Protein AF-A0A9P3JJS6-F1 (afdb_monomer_lite)

Secondary structure (DSSP, 8-state):
-EEETTTS-----EEEEEEEEEEEETTEEEEEEEEEETTT--EEEEESSSSTTT-SEEE--GGGS-S------GGGS---TTEEE-GGG-EEE--------SS---PPPP---------

Structure (mmCIF, N/CA/C/O backbone):
data_AF-A0A9P3JJS6-F1
#
_entry.id   AF-A0A9P3JJS6-F1
#
loop_
_atom_site.group_PDB
_atom_site.id
_atom_site.type_symbol
_atom_site.label_atom_id
_atom_site.label_alt_id
_atom_site.label_comp_id
_atom_site.label_asym_id
_atom_site.label_entity_id
_atom_site.label_seq_id
_atom_site.pdbx_PDB_ins_code
_atom_site.Cartn_x
_atom_site.Cartn_y
_atom_site.Cartn_z
_atom_site.occupancy
_atom_site.B_iso_or_equiv
_atom_site.auth_seq_id
_atom_site.auth_comp_id
_atom_site.auth_asym_id
_atom_site.auth_atom_id
_atom_site.pdbx_PDB_model_num
ATOM 1 N N . MET A 1 1 ? 0.005 -6.716 7.844 1.00 83.50 1 MET A N 1
ATOM 2 C CA . MET A 1 1 ? 1.181 -5.826 7.994 1.00 83.50 1 MET A CA 1
ATOM 3 C C . MET A 1 1 ? 0.717 -4.404 8.304 1.00 83.50 1 MET A C 1
ATOM 5 O O . MET A 1 1 ? -0.337 -4.010 7.817 1.00 83.50 1 MET A O 1
ATOM 9 N N . VAL A 1 2 ? 1.458 -3.647 9.120 1.00 89.25 2 VAL A N 1
ATOM 10 C CA . VAL A 1 2 ? 1.153 -2.237 9.442 1.00 89.25 2 VAL A CA 1
ATOM 11 C C . VAL A 1 2 ? 2.323 -1.373 8.991 1.00 89.25 2 VAL A C 1
ATOM 13 O O . VAL A 1 2 ? 3.461 -1.679 9.333 1.00 89.25 2 VAL A O 1
ATOM 16 N N . MET A 1 3 ? 2.047 -0.314 8.233 1.00 87.44 3 MET A N 1
ATOM 17 C CA . MET A 1 3 ? 3.056 0.624 7.742 1.00 87.44 3 MET A CA 1
ATOM 18 C C . MET A 1 3 ? 2.839 2.008 8.343 1.00 87.44 3 MET A C 1
ATOM 20 O O . MET A 1 3 ? 1.761 2.588 8.214 1.00 87.44 3 MET A O 1
ATOM 24 N N . GLU A 1 4 ? 3.874 2.545 8.984 1.00 90.88 4 GLU A N 1
ATOM 25 C CA . GLU A 1 4 ? 3.898 3.920 9.490 1.00 90.88 4 GLU A CA 1
ATOM 26 C C . GLU A 1 4 ? 4.530 4.841 8.445 1.00 90.88 4 GLU A C 1
ATOM 28 O O . GLU A 1 4 ? 5.679 4.628 8.050 1.00 90.88 4 GLU A O 1
ATOM 33 N N . ARG A 1 5 ? 3.785 5.862 8.012 1.00 88.81 5 ARG A N 1
ATOM 34 C CA . ARG A 1 5 ? 4.154 6.717 6.871 1.00 88.81 5 ARG A CA 1
ATOM 35 C C . ARG A 1 5 ? 5.335 7.648 7.112 1.00 88.81 5 ARG A C 1
ATOM 37 O O . ARG A 1 5 ? 6.007 8.019 6.161 1.00 88.81 5 ARG A O 1
ATOM 44 N N . GLU A 1 6 ? 5.606 7.986 8.367 1.00 87.38 6 GLU A N 1
ATOM 45 C CA . GLU A 1 6 ? 6.754 8.822 8.744 1.00 87.38 6 GLU A CA 1
ATOM 46 C C . GLU A 1 6 ? 8.059 8.021 8.814 1.00 87.38 6 GLU A C 1
ATOM 48 O O . GLU A 1 6 ? 9.138 8.586 8.670 1.00 87.38 6 GLU A O 1
ATOM 53 N N . LYS A 1 7 ? 7.969 6.703 9.031 1.00 87.88 7 LYS A N 1
ATOM 54 C CA . LYS A 1 7 ? 9.142 5.828 9.180 1.00 87.88 7 LYS A CA 1
ATOM 55 C C . LYS A 1 7 ? 9.498 5.068 7.908 1.00 87.88 7 LYS A C 1
ATOM 57 O O . LYS A 1 7 ? 10.628 4.614 7.779 1.00 87.88 7 LYS A O 1
ATOM 62 N N . HIS A 1 8 ? 8.547 4.909 6.989 1.00 81.94 8 HIS A N 1
ATOM 63 C CA . HIS A 1 8 ? 8.722 4.109 5.781 1.00 81.94 8 HIS A CA 1
ATOM 64 C C . HIS A 1 8 ? 8.359 4.926 4.542 1.00 81.94 8 HIS A C 1
ATOM 66 O O . HIS A 1 8 ? 7.237 5.419 4.418 1.00 81.94 8 HIS A O 1
ATOM 72 N N . LEU A 1 9 ? 9.292 5.001 3.592 1.00 78.75 9 LEU A N 1
ATOM 73 C CA . LEU A 1 9 ? 9.004 5.442 2.230 1.00 78.75 9 LEU A CA 1
ATOM 74 C C . LEU A 1 9 ? 8.113 4.398 1.554 1.00 78.75 9 LEU A C 1
ATOM 76 O O . LEU A 1 9 ? 8.458 3.220 1.489 1.00 78.75 9 LEU A O 1
ATOM 80 N N . MET A 1 10 ? 6.958 4.829 1.052 1.00 75.19 10 MET A N 1
ATOM 81 C CA . MET A 1 10 ? 6.016 3.954 0.360 1.00 75.19 10 MET A CA 1
ATOM 82 C C . MET A 1 10 ? 5.510 4.604 -0.921 1.00 75.19 10 MET A C 1
ATOM 84 O O . MET A 1 10 ? 5.111 5.768 -0.927 1.00 75.19 10 MET A O 1
ATOM 88 N N . ARG A 1 11 ? 5.477 3.822 -2.001 1.00 79.19 11 ARG A N 1
ATOM 89 C CA . ARG A 1 11 ? 4.832 4.189 -3.260 1.00 79.19 11 ARG A CA 1
ATOM 90 C C . ARG A 1 11 ? 3.632 3.274 -3.453 1.00 79.19 11 ARG A C 1
ATOM 92 O O . ARG A 1 11 ? 3.782 2.108 -3.796 1.00 79.19 11 ARG A O 1
ATOM 99 N N . LEU A 1 12 ? 2.443 3.796 -3.178 1.00 79.50 12 LEU A N 1
ATOM 100 C CA . LEU A 1 12 ? 1.196 3.047 -3.297 1.00 79.50 12 LEU A CA 1
ATOM 101 C C . LEU A 1 12 ? 0.536 3.393 -4.633 1.00 79.50 12 LEU A C 1
ATOM 103 O O . LEU A 1 12 ? 0.079 4.517 -4.815 1.00 79.50 12 LEU A O 1
ATOM 107 N N . ASN A 1 13 ? 0.485 2.435 -5.559 1.00 83.88 13 ASN A N 1
ATOM 108 C CA . ASN A 1 13 ? -0.296 2.560 -6.791 1.00 83.88 13 ASN A CA 1
ATOM 109 C C . ASN A 1 13 ? -1.687 1.949 -6.576 1.00 83.88 13 ASN A C 1
ATOM 111 O O . ASN A 1 13 ? -1.952 0.810 -6.959 1.00 83.88 13 ASN A O 1
ATOM 115 N N . VAL A 1 14 ? -2.536 2.675 -5.853 1.00 89.25 14 VAL A N 1
ATOM 116 C CA . VAL A 1 14 ? -3.848 2.196 -5.402 1.00 89.25 14 VAL A CA 1
ATOM 117 C C . VAL A 1 14 ? -4.929 3.234 -5.680 1.00 89.25 14 VAL A C 1
ATOM 119 O O . VAL A 1 14 ? -4.660 4.433 -5.679 1.00 89.25 14 VAL A O 1
ATOM 122 N N . MET A 1 15 ? -6.161 2.770 -5.870 1.00 92.75 15 MET A N 1
ATOM 123 C CA . MET A 1 15 ? -7.357 3.603 -5.982 1.00 92.75 15 MET A CA 1
ATOM 124 C C . MET A 1 15 ? -8.270 3.418 -4.770 1.00 92.75 15 MET A C 1
ATOM 126 O O . MET A 1 15 ? -8.255 2.371 -4.115 1.00 92.75 15 MET A O 1
ATOM 130 N N . GLU A 1 16 ? -9.102 4.411 -4.475 1.00 93.38 16 GLU A N 1
ATOM 131 C CA . GLU A 1 16 ? -10.133 4.263 -3.451 1.00 93.38 16 GLU A CA 1
ATOM 132 C C . GLU A 1 16 ? -11.202 3.270 -3.904 1.00 93.38 16 GLU A C 1
ATOM 134 O O . GLU A 1 16 ? -11.769 3.389 -4.986 1.00 93.38 16 GLU A O 1
A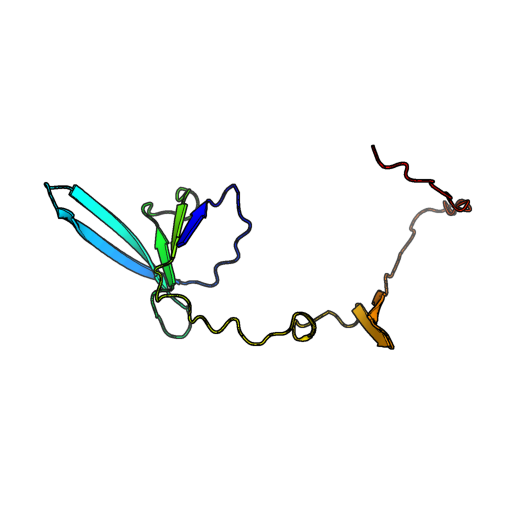TOM 139 N N . THR A 1 17 ? -11.478 2.277 -3.062 1.00 93.00 17 THR A N 1
ATOM 140 C CA . THR A 1 17 ? -12.450 1.204 -3.343 1.00 93.00 17 THR A CA 1
ATOM 141 C C . THR A 1 17 ? -13.621 1.194 -2.363 1.00 93.00 17 THR A C 1
ATOM 143 O O . THR A 1 17 ? -14.502 0.341 -2.447 1.00 93.00 17 THR A O 1
ATOM 146 N N . GLY A 1 18 ? -13.675 2.168 -1.450 1.00 92.00 18 GLY A N 1
ATOM 147 C CA . GLY A 1 18 ? -14.854 2.463 -0.642 1.00 92.00 18 GLY A CA 1
ATOM 148 C C . GLY A 1 18 ? -14.586 2.534 0.855 1.00 92.00 18 GLY A C 1
ATOM 149 O O . GLY A 1 18 ? -13.451 2.511 1.327 1.00 92.00 18 GLY A O 1
ATOM 150 N N . LYS A 1 19 ? -15.673 2.621 1.622 1.00 95.00 19 LYS A N 1
ATOM 151 C CA . LYS A 1 19 ? -15.657 2.801 3.074 1.00 95.00 19 LYS A CA 1
ATOM 152 C C . LYS A 1 19 ? -16.459 1.700 3.750 1.00 95.00 19 LYS A C 1
ATOM 154 O O . LYS A 1 19 ? -17.592 1.433 3.360 1.00 95.00 19 LYS A O 1
ATOM 159 N N . GLN A 1 20 ? -15.895 1.085 4.783 1.00 94.00 20 GLN A N 1
ATOM 160 C CA . GLN A 1 20 ? -16.580 0.095 5.609 1.00 94.00 20 GLN A CA 1
ATOM 161 C C . GLN A 1 20 ? -16.510 0.455 7.088 1.00 94.00 20 GLN A C 1
ATOM 163 O O . GLN A 1 20 ? -15.553 1.072 7.553 1.00 94.00 20 GLN A O 1
ATOM 168 N N . LEU A 1 21 ? -17.542 0.060 7.829 1.00 94.56 21 LEU A N 1
ATOM 169 C CA . LEU A 1 21 ? -17.585 0.164 9.280 1.00 94.56 21 LEU A CA 1
ATOM 170 C C . LEU A 1 21 ? -17.735 -1.246 9.849 1.00 94.56 21 LEU A C 1
ATOM 172 O O . LEU A 1 21 ? -18.786 -1.869 9.709 1.00 94.56 21 LEU A O 1
ATOM 176 N N . LEU A 1 22 ? -16.673 -1.763 10.458 1.00 92.50 22 LEU A N 1
ATOM 177 C CA . LEU A 1 22 ? -16.643 -3.107 11.020 1.00 92.50 22 LEU A CA 1
ATOM 178 C C . LEU A 1 22 ? -16.983 -3.075 12.507 1.00 92.50 22 LEU A C 1
ATOM 180 O O . LEU A 1 22 ? -16.472 -2.240 13.250 1.00 92.50 22 LEU A O 1
ATOM 184 N N . LYS A 1 23 ? -17.810 -4.018 12.962 1.00 93.50 23 LYS A N 1
ATOM 185 C CA . LYS A 1 23 ? -18.068 -4.242 14.390 1.00 93.50 23 LYS A CA 1
ATOM 186 C C . LYS A 1 23 ? -16.991 -5.185 14.933 1.00 93.50 23 LYS A C 1
ATOM 188 O O . LYS A 1 23 ? -16.861 -6.301 14.442 1.00 93.50 23 LYS A O 1
ATOM 193 N N . ARG A 1 24 ? -16.223 -4.742 15.930 1.00 88.00 24 ARG A N 1
ATOM 194 C CA . ARG A 1 24 ? -15.087 -5.480 16.523 1.00 88.00 24 ARG A CA 1
ATOM 195 C C . ARG A 1 24 ? -15.454 -6.229 17.820 1.00 88.00 24 ARG A C 1
ATOM 197 O O . ARG A 1 24 ? -14.593 -6.875 18.403 1.00 88.00 24 ARG A O 1
ATOM 204 N N . GLY A 1 25 ? -16.718 -6.167 18.251 1.00 87.50 25 GLY A N 1
ATOM 205 C CA . GLY A 1 25 ? -17.186 -6.686 19.547 1.00 87.50 25 GLY A CA 1
ATOM 206 C C . GLY A 1 25 ? -17.204 -5.601 20.631 1.00 87.50 25 GLY A C 1
ATOM 207 O O . GLY A 1 25 ? -16.649 -4.526 20.433 1.00 87.50 25 GLY A O 1
ATOM 208 N N . GLU A 1 26 ? -17.901 -5.841 21.748 1.00 86.81 26 GLU A N 1
ATOM 209 C CA . GLU A 1 26 ? -17.996 -4.904 22.895 1.00 86.81 26 GLU A CA 1
ATOM 210 C C . GLU A 1 26 ? -18.445 -3.471 22.530 1.00 86.81 26 GLU A C 1
ATOM 212 O O . GLU A 1 26 ? -18.026 -2.493 23.141 1.00 86.81 26 GLU A O 1
ATOM 217 N N . GLY A 1 27 ? -19.256 -3.317 21.477 1.00 88.19 27 GLY A N 1
ATOM 218 C CA . GLY A 1 27 ? -19.676 -2.000 20.980 1.00 88.19 27 GLY A CA 1
ATOM 219 C C . GLY A 1 27 ? -18.585 -1.209 20.243 1.00 88.19 27 GLY A C 1
ATOM 220 O O . GLY A 1 27 ? -18.848 -0.102 19.779 1.00 88.19 27 GLY A O 1
ATOM 221 N N . LYS A 1 28 ? -17.381 -1.768 20.076 1.00 90.81 28 LYS A N 1
ATOM 222 C CA . LYS A 1 28 ? -16.287 -1.137 19.333 1.00 90.81 28 LYS A CA 1
ATOM 223 C C . LYS A 1 28 ? -16.538 -1.246 17.832 1.00 90.81 28 LYS A C 1
ATOM 225 O O . LYS A 1 28 ? -16.890 -2.309 17.309 1.00 90.81 28 LYS A O 1
ATOM 230 N N . VAL A 1 29 ? -16.321 -0.135 17.137 1.00 92.31 29 VAL A N 1
ATOM 231 C CA . VAL A 1 29 ? -16.426 -0.035 15.681 1.00 92.31 29 VAL A CA 1
ATOM 232 C C . VAL A 1 29 ? -15.110 0.443 15.092 1.00 92.31 29 VAL A C 1
ATOM 234 O O . VAL A 1 29 ? -14.443 1.302 15.661 1.00 92.31 29 VAL A O 1
ATOM 237 N N . GLU A 1 30 ? -14.750 -0.101 13.938 1.00 92.19 30 GLU A N 1
ATOM 238 C CA . GLU A 1 30 ? -13.596 0.337 13.166 1.00 92.19 30 GLU A CA 1
ATOM 239 C C . GLU A 1 30 ? -14.049 0.868 11.820 1.00 92.19 30 GLU A C 1
ATOM 241 O O . GLU A 1 30 ? -14.745 0.186 11.067 1.00 92.19 30 GLU A O 1
ATOM 246 N N . ARG A 1 31 ? -13.623 2.087 11.508 1.00 94.62 31 ARG A N 1
ATOM 247 C CA . ARG A 1 31 ? -13.824 2.688 10.200 1.00 94.62 31 ARG A CA 1
ATOM 248 C C . ARG A 1 31 ? -12.642 2.343 9.307 1.00 94.62 31 ARG A C 1
ATOM 250 O O . ARG A 1 31 ? -11.497 2.513 9.705 1.00 94.62 31 ARG A O 1
ATOM 257 N N . GLN A 1 32 ? -12.939 1.877 8.105 1.00 95.69 32 GLN A N 1
ATOM 258 C CA . GLN A 1 32 ? -11.951 1.501 7.109 1.00 95.69 32 GLN A CA 1
ATOM 259 C C . GLN A 1 32 ? -12.230 2.253 5.817 1.00 95.69 32 GLN A C 1
ATOM 261 O O . GLN A 1 32 ? -13.289 2.074 5.219 1.00 95.69 32 GLN A O 1
ATOM 266 N N . TYR A 1 33 ? -11.269 3.047 5.368 1.00 96.31 33 TYR A N 1
ATOM 267 C CA . TYR A 1 33 ? -11.219 3.592 4.017 1.00 96.31 33 TYR A CA 1
ATOM 268 C C . TYR A 1 33 ? -10.304 2.686 3.194 1.00 96.31 33 TYR A C 1
ATOM 270 O O . TYR A 1 33 ? -9.098 2.608 3.439 1.00 96.31 33 TYR A O 1
ATOM 278 N N . ARG A 1 34 ? -10.909 1.906 2.300 1.00 94.69 34 ARG A N 1
ATOM 279 C CA . ARG A 1 34 ? -10.264 0.818 1.565 1.00 94.69 34 ARG A CA 1
ATOM 280 C C . ARG A 1 34 ? -9.621 1.328 0.286 1.00 94.69 34 ARG A C 1
ATOM 282 O O . ARG A 1 34 ? -10.157 2.190 -0.409 1.00 94.69 34 ARG A O 1
ATOM 289 N N . MET A 1 35 ? -8.465 0.754 -0.003 1.00 94.00 35 MET A N 1
ATOM 290 C CA . MET A 1 35 ? -7.635 1.039 -1.159 1.00 94.00 35 MET A CA 1
ATOM 291 C C . MET A 1 35 ? -7.399 -0.267 -1.914 1.00 94.00 35 MET A C 1
ATOM 293 O O . MET A 1 35 ? -7.047 -1.286 -1.313 1.00 94.00 35 MET A O 1
ATOM 297 N N . GLY A 1 36 ? -7.612 -0.241 -3.225 1.00 92.38 36 GLY A N 1
ATOM 298 C CA . GLY A 1 36 ? -7.504 -1.409 -4.092 1.00 92.38 36 GLY A CA 1
ATOM 299 C C . GLY A 1 36 ? -6.584 -1.172 -5.279 1.00 92.38 36 GLY A C 1
ATOM 300 O O . GLY A 1 36 ? -6.200 -0.038 -5.561 1.00 92.38 36 GLY A O 1
ATOM 301 N N . CYS A 1 37 ? -6.220 -2.247 -5.967 1.00 88.69 37 CYS A N 1
ATOM 302 C CA . CYS A 1 37 ? -5.468 -2.178 -7.214 1.00 88.69 37 CYS A CA 1
ATOM 303 C C . CYS A 1 37 ? -6.282 -1.423 -8.277 1.00 88.69 37 CYS A C 1
ATOM 305 O O . CYS A 1 37 ? -7.466 -1.707 -8.454 1.00 88.69 37 CYS A O 1
ATOM 307 N N . GLY A 1 38 ? -5.650 -0.489 -8.993 1.00 87.38 38 GLY A N 1
ATOM 308 C CA . GLY A 1 38 ? -6.313 0.302 -10.038 1.00 87.38 38 GLY A CA 1
ATOM 309 C C . GLY A 1 38 ? -6.804 -0.511 -11.243 1.00 87.38 38 GLY A C 1
ATOM 310 O O . GLY A 1 38 ? -7.716 -0.074 -11.933 1.00 87.38 38 GLY A O 1
ATOM 311 N N . GLU A 1 39 ? -6.227 -1.690 -11.487 1.00 85.69 39 GLU A N 1
ATOM 312 C CA . GLU A 1 39 ? -6.549 -2.518 -12.657 1.00 85.69 39 GLU A CA 1
ATOM 313 C C . GLU A 1 39 ? -7.622 -3.567 -12.351 1.00 85.69 39 GLU A C 1
ATOM 315 O O . GLU A 1 39 ? -8.601 -3.692 -13.083 1.00 85.69 39 GLU A O 1
ATOM 320 N N . CYS A 1 40 ? -7.460 -4.318 -11.257 1.00 85.56 40 CYS A N 1
ATOM 321 C CA . CYS A 1 40 ? -8.347 -5.434 -10.916 1.00 85.56 40 CYS A CA 1
ATOM 322 C C . CYS A 1 40 ? -9.284 -5.156 -9.730 1.00 85.56 40 CYS A C 1
ATOM 324 O O . CYS A 1 40 ? -10.115 -5.999 -9.398 1.00 85.56 40 CYS A O 1
ATOM 326 N N . GLY A 1 41 ? -9.153 -4.008 -9.056 1.00 85.69 41 GLY A N 1
ATOM 327 C CA . GLY A 1 41 ? -10.017 -3.605 -7.939 1.00 85.69 41 GLY A CA 1
ATOM 328 C C . GLY A 1 41 ? -9.839 -4.409 -6.646 1.00 85.69 41 GLY A C 1
ATOM 329 O O . GLY A 1 41 ? -10.521 -4.134 -5.657 1.00 85.69 41 GLY A O 1
ATOM 330 N N . VAL A 1 42 ? -8.928 -5.388 -6.617 1.00 88.44 42 VAL A N 1
ATOM 331 C CA . VAL A 1 42 ? -8.646 -6.208 -5.430 1.00 88.44 42 VAL A CA 1
ATOM 332 C C . VAL A 1 42 ? -8.151 -5.323 -4.289 1.00 88.44 42 VAL A C 1
ATOM 334 O O . VAL A 1 42 ? -7.336 -4.427 -4.498 1.00 88.44 42 VAL A O 1
ATOM 337 N N . MET A 1 43 ? -8.642 -5.573 -3.073 1.00 89.69 43 MET A N 1
ATOM 338 C CA . MET A 1 43 ? -8.269 -4.820 -1.876 1.00 89.69 43 MET A CA 1
ATOM 339 C C . MET A 1 43 ? -6.794 -5.041 -1.528 1.00 89.69 43 MET A C 1
ATOM 341 O O . MET A 1 43 ? -6.389 -6.158 -1.223 1.00 89.69 43 MET A O 1
ATOM 345 N N . VAL A 1 44 ? -6.020 -3.956 -1.510 1.00 91.12 44 VAL A N 1
ATOM 346 C CA . VAL A 1 44 ? -4.580 -3.979 -1.213 1.00 91.12 44 VAL A CA 1
ATOM 347 C C . VAL A 1 44 ? -4.303 -3.487 0.204 1.00 91.12 44 VAL A C 1
ATOM 349 O O . VAL A 1 44 ? -3.466 -4.031 0.918 1.00 91.12 44 VAL A O 1
ATOM 352 N N . ALA A 1 45 ? -5.002 -2.437 0.631 1.00 93.38 45 ALA A N 1
ATOM 353 C CA . ALA A 1 45 ? -4.750 -1.794 1.911 1.00 93.38 45 ALA A CA 1
ATOM 354 C C . ALA A 1 45 ? -5.986 -1.045 2.417 1.00 93.38 45 ALA A C 1
ATOM 356 O O . ALA A 1 45 ? -6.977 -0.872 1.708 1.00 93.38 45 ALA A O 1
ATOM 357 N N . TYR A 1 46 ? -5.934 -0.570 3.655 1.00 94.94 46 TYR A N 1
ATOM 358 C CA . TYR A 1 46 ? -6.906 0.378 4.180 1.00 94.94 46 TYR A CA 1
ATOM 359 C C . TYR A 1 46 ? -6.272 1.330 5.194 1.00 94.94 46 TYR A C 1
ATOM 361 O O . TYR A 1 46 ? -5.182 1.092 5.714 1.00 94.94 46 TYR A O 1
ATOM 369 N N . ARG A 1 47 ? -6.978 2.423 5.471 1.00 95.38 47 ARG A N 1
ATOM 370 C CA . ARG A 1 47 ? -6.624 3.435 6.472 1.00 95.38 47 ARG A CA 1
ATOM 371 C C . ARG A 1 47 ? -7.834 3.740 7.358 1.00 95.38 47 ARG A C 1
ATOM 373 O O . ARG A 1 47 ? -8.973 3.512 6.948 1.00 95.38 47 ARG A O 1
ATOM 380 N N . SER A 1 48 ? -7.586 4.232 8.569 1.00 94.19 48 SER A N 1
ATOM 381 C CA . SER A 1 48 ? -8.655 4.601 9.514 1.00 94.19 48 SER A CA 1
ATOM 382 C C . SER A 1 48 ? -9.178 6.022 9.296 1.00 94.19 48 SER A C 1
ATOM 384 O O . SER A 1 48 ? -10.319 6.317 9.649 1.00 94.19 48 SER A O 1
ATOM 386 N N . GLU A 1 49 ? -8.357 6.871 8.676 1.00 94.06 49 GLU A N 1
ATOM 387 C CA . GLU A 1 49 ? -8.655 8.271 8.373 1.00 94.06 49 GLU A CA 1
ATOM 388 C C . GLU A 1 49 ? -9.087 8.455 6.920 1.00 94.06 49 GLU A C 1
ATOM 390 O O . GLU A 1 49 ? -8.691 7.702 6.032 1.00 94.06 49 GLU A O 1
ATOM 395 N N . GLU A 1 50 ? -9.903 9.473 6.670 1.00 91.56 50 GLU A N 1
ATOM 396 C CA . GLU A 1 50 ? -10.452 9.725 5.338 1.00 91.56 50 GLU A CA 1
ATOM 397 C C . GLU A 1 50 ? -9.391 10.200 4.358 1.00 91.56 50 GLU A C 1
ATOM 399 O O . GLU A 1 50 ? -9.244 9.619 3.285 1.00 91.56 50 GLU A O 1
ATOM 404 N N . SER A 1 51 ? -8.622 11.219 4.736 1.00 89.88 51 SER A N 1
ATOM 405 C CA . SER A 1 51 ? -7.583 11.770 3.878 1.00 89.88 51 SER A CA 1
ATOM 406 C C . SER A 1 51 ? -6.305 10.951 3.961 1.00 89.88 51 SER A C 1
ATOM 408 O O . SER A 1 51 ? -5.977 10.345 4.989 1.00 89.88 51 SER A O 1
ATOM 410 N N . MET A 1 52 ? -5.550 10.962 2.864 1.00 83.62 52 MET A N 1
ATOM 411 C CA . MET A 1 52 ? -4.245 10.332 2.876 1.00 83.62 52 MET A CA 1
ATOM 412 C C . MET A 1 52 ? -3.260 11.151 3.705 1.00 83.62 52 MET A C 1
ATOM 414 O O . MET A 1 52 ? -2.431 10.544 4.361 1.00 83.62 52 MET A O 1
ATOM 418 N N . GLU A 1 53 ? -3.345 12.484 3.780 1.00 85.94 53 GLU A N 1
ATOM 419 C CA . GLU A 1 53 ? -2.450 13.265 4.648 1.00 85.94 53 GLU A CA 1
ATOM 420 C C . GLU A 1 53 ? -2.647 12.945 6.136 1.00 85.94 53 GLU A C 1
ATOM 422 O O . GLU A 1 53 ? -1.663 12.820 6.860 1.00 85.94 53 GLU A O 1
ATOM 427 N N . GLY A 1 54 ? -3.893 12.751 6.583 1.00 86.38 54 GLY A N 1
ATOM 428 C CA . GLY A 1 54 ? -4.212 12.479 7.990 1.00 86.38 54 GLY A CA 1
ATOM 429 C C . GLY A 1 54 ? -3.903 11.049 8.440 1.00 86.38 54 GLY A C 1
ATOM 430 O O . GLY A 1 54 ? -3.738 10.784 9.630 1.00 86.38 54 GLY A O 1
ATOM 431 N N . ALA A 1 55 ? -3.797 10.105 7.504 1.00 91.19 55 ALA A N 1
ATOM 432 C CA . ALA A 1 55 ? -3.524 8.712 7.823 1.00 91.19 55 ALA A CA 1
ATOM 433 C C . ALA A 1 55 ? -2.052 8.502 8.213 1.00 91.19 55 ALA A C 1
ATOM 435 O O . ALA A 1 55 ? -1.181 8.383 7.352 1.00 91.19 55 ALA A O 1
ATOM 436 N N . LYS A 1 56 ? -1.763 8.387 9.515 1.00 93.81 56 LYS A N 1
ATOM 437 C CA . LYS A 1 56 ? -0.422 8.017 10.011 1.00 93.81 56 LYS A CA 1
ATOM 438 C C . LYS A 1 56 ? -0.052 6.563 9.693 1.00 93.81 56 LYS A C 1
ATOM 440 O O . LYS A 1 56 ? 1.105 6.258 9.391 1.00 93.81 56 LYS A O 1
ATOM 445 N N . PHE A 1 57 ? -1.044 5.677 9.743 1.00 93.44 57 PHE A N 1
ATOM 446 C CA . PHE A 1 57 ? -0.877 4.244 9.527 1.00 93.44 57 PHE A CA 1
ATOM 447 C C . PHE A 1 57 ? -1.661 3.761 8.310 1.00 93.44 57 PHE A C 1
ATOM 449 O O . PHE A 1 57 ? -2.807 4.160 8.089 1.00 93.44 57 PHE A O 1
ATOM 456 N N . VAL A 1 58 ? -1.044 2.850 7.561 1.00 93.62 58 VAL A N 1
ATOM 457 C CA . VAL A 1 58 ? -1.671 2.085 6.483 1.00 93.62 58 VAL A CA 1
ATOM 458 C C . VAL A 1 58 ? -1.629 0.608 6.853 1.00 93.62 58 VAL A C 1
ATOM 460 O O . VAL A 1 58 ? -0.578 0.064 7.197 1.00 93.62 58 VAL A O 1
ATOM 463 N N . TYR A 1 59 ? -2.783 -0.045 6.786 1.00 93.19 59 TYR A N 1
ATOM 464 C CA . TYR A 1 59 ? -2.949 -1.452 7.122 1.00 93.19 59 TYR A CA 1
ATOM 465 C C . TYR A 1 59 ? -3.043 -2.271 5.842 1.00 93.19 59 TYR A C 1
ATOM 467 O O . TYR A 1 59 ? -3.890 -2.009 4.991 1.00 93.19 59 TYR A O 1
ATOM 475 N N . ILE A 1 60 ? -2.187 -3.278 5.717 1.00 90.94 60 ILE A N 1
ATOM 476 C CA . ILE A 1 60 ? -2.162 -4.194 4.576 1.00 90.94 60 ILE A CA 1
ATOM 477 C C . ILE A 1 60 ? -2.642 -5.562 5.076 1.00 90.94 60 ILE A C 1
ATOM 479 O O . ILE A 1 60 ? -1.980 -6.142 5.952 1.00 90.94 60 ILE A O 1
ATOM 483 N N . PRO A 1 61 ? -3.801 -6.061 4.596 1.00 87.88 61 PRO A N 1
ATOM 484 C CA . PRO A 1 61 ? -4.281 -7.403 4.909 1.00 87.88 61 PRO A CA 1
ATOM 485 C C . PRO A 1 61 ? -3.237 -8.460 4.546 1.00 87.88 61 PRO A C 1
ATOM 487 O O . PRO A 1 61 ? -2.506 -8.300 3.574 1.00 87.88 61 PRO A O 1
ATOM 490 N N . SER A 1 62 ? -3.163 -9.544 5.316 1.00 82.19 62 SER A N 1
ATOM 491 C CA . SER A 1 62 ? -2.172 -10.603 5.079 1.00 82.19 62 SER A CA 1
ATOM 492 C C . SER A 1 62 ? -2.307 -11.240 3.693 1.00 82.19 62 SER A C 1
ATOM 494 O O . SER A 1 62 ? -1.298 -11.550 3.075 1.00 82.19 62 SER A O 1
ATOM 496 N N . ASP A 1 63 ? -3.535 -11.336 3.182 1.00 77.75 63 ASP A N 1
ATOM 497 C CA . ASP A 1 63 ? -3.833 -11.969 1.891 1.00 77.75 63 ASP A CA 1
ATOM 498 C C . ASP A 1 63 ? -3.841 -10.970 0.721 1.00 77.75 63 ASP A C 1
ATOM 500 O O . ASP A 1 63 ? -4.078 -11.345 -0.423 1.00 77.75 63 ASP A O 1
ATOM 504 N N . ALA A 1 64 ? -3.601 -9.682 0.994 1.00 74.38 64 ALA A N 1
ATOM 505 C CA . ALA A 1 64 ? -3.524 -8.646 -0.037 1.00 74.38 64 ALA A CA 1
ATOM 506 C C . ALA A 1 64 ? -2.201 -8.678 -0.818 1.00 74.38 64 ALA A C 1
ATOM 508 O O . ALA A 1 64 ? -2.077 -8.040 -1.863 1.00 74.38 64 ALA A O 1
ATOM 509 N N . LEU A 1 65 ? -1.208 -9.396 -0.297 1.00 64.69 65 LEU A N 1
ATOM 510 C CA . LEU A 1 65 ? 0.079 -9.609 -0.931 1.00 64.69 65 LEU A CA 1
ATOM 511 C C . LEU A 1 65 ? 0.153 -11.079 -1.329 1.00 64.69 65 LEU A C 1
ATOM 513 O O . LEU A 1 65 ? 0.156 -11.961 -0.473 1.00 64.69 65 LEU A O 1
ATOM 517 N N . THR A 1 66 ? 0.244 -11.371 -2.622 1.00 59.66 66 THR A N 1
ATOM 518 C CA . THR A 1 66 ? 0.742 -12.681 -3.036 1.00 59.66 66 THR A CA 1
ATOM 519 C C . THR A 1 66 ? 2.205 -12.774 -2.615 1.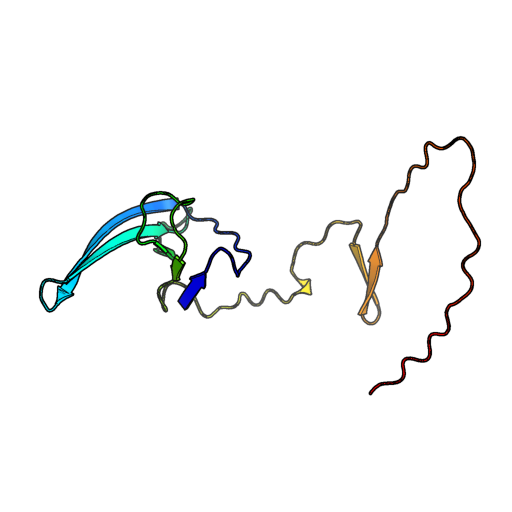00 59.66 66 THR A C 1
ATOM 521 O O . THR A 1 66 ? 3.004 -11.923 -2.989 1.00 59.66 66 THR A O 1
ATOM 524 N N . ALA A 1 67 ? 2.567 -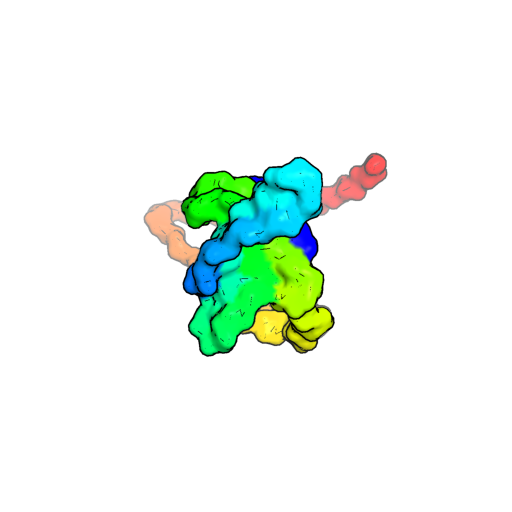13.821 -1.866 1.00 52.22 67 ALA A N 1
ATOM 525 C CA . ALA A 1 67 ? 3.953 -14.135 -1.495 1.00 52.22 67 ALA A CA 1
ATOM 526 C C . ALA A 1 67 ? 4.855 -14.457 -2.699 1.00 52.22 67 ALA A C 1
ATOM 528 O O . ALA A 1 67 ? 6.041 -14.725 -2.522 1.00 52.22 67 ALA A O 1
ATOM 529 N N . ALA A 1 68 ? 4.314 -14.377 -3.919 1.00 52.84 68 ALA A N 1
ATOM 530 C CA . ALA A 1 68 ? 5.098 -13.956 -5.058 1.00 52.84 68 ALA A CA 1
ATOM 531 C C . ALA A 1 68 ? 5.633 -12.546 -4.754 1.00 52.84 68 ALA A C 1
ATOM 533 O O . ALA A 1 68 ? 5.136 -11.541 -5.260 1.00 52.84 68 ALA A O 1
ATOM 534 N N . ALA A 1 69 ? 6.708 -12.480 -3.956 1.00 50.94 69 ALA A N 1
ATOM 535 C CA . ALA A 1 69 ? 7.850 -11.712 -4.404 1.00 50.94 69 ALA A CA 1
ATOM 536 C C . ALA A 1 69 ? 7.927 -12.051 -5.883 1.00 50.94 69 ALA A C 1
ATOM 538 O O . ALA A 1 69 ? 8.111 -13.219 -6.230 1.00 50.94 69 ALA A O 1
ATOM 539 N N . ALA A 1 70 ? 7.567 -11.097 -6.742 1.00 50.62 70 ALA A N 1
ATOM 540 C CA . ALA A 1 70 ? 7.848 -11.282 -8.140 1.00 50.62 70 ALA A CA 1
ATOM 541 C C . ALA A 1 70 ? 9.298 -11.764 -8.148 1.00 50.62 70 ALA A C 1
ATOM 543 O O . ALA A 1 70 ? 10.138 -11.167 -7.466 1.00 50.62 70 ALA A O 1
ATOM 544 N N . ASP A 1 71 ? 9.590 -12.858 -8.839 1.00 50.88 71 ASP A N 1
ATOM 545 C CA . ASP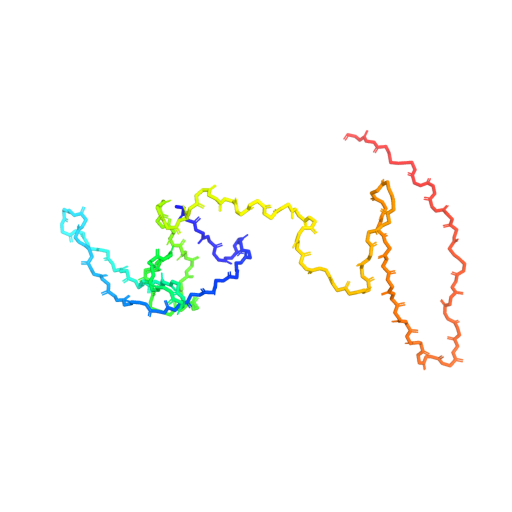 A 1 71 ? 10.964 -13.269 -9.108 1.00 50.88 71 ASP A CA 1
ATOM 546 C C . ASP A 1 71 ? 11.662 -12.207 -9.988 1.00 50.88 71 ASP A C 1
ATOM 548 O O . ASP A 1 71 ? 12.462 -12.535 -10.851 1.00 50.88 71 ASP A O 1
ATOM 552 N N . THR A 1 72 ? 11.336 -10.919 -9.817 1.00 51.75 72 THR A N 1
ATOM 553 C CA . THR A 1 72 ? 12.161 -9.782 -10.150 1.00 51.75 72 THR A CA 1
ATOM 554 C C . THR A 1 72 ? 13.394 -9.937 -9.296 1.00 51.75 72 THR A C 1
ATOM 556 O O . THR A 1 72 ? 13.465 -9.498 -8.141 1.00 51.75 72 THR A O 1
ATOM 559 N N . LYS A 1 73 ? 14.380 -10.608 -9.869 1.00 57.59 73 LYS A N 1
ATOM 560 C CA . LYS A 1 73 ? 15.728 -10.472 -9.375 1.00 57.59 73 LYS A CA 1
ATOM 561 C C . LYS A 1 73 ? 16.038 -8.968 -9.439 1.00 57.59 73 LYS A C 1
ATOM 563 O O . LYS A 1 73 ? 15.541 -8.293 -10.339 1.00 57.59 73 LYS A O 1
ATOM 568 N N . PRO A 1 74 ? 16.809 -8.399 -8.506 1.00 57.66 74 PRO A N 1
ATOM 569 C CA . PRO A 1 74 ? 17.130 -6.970 -8.530 1.00 57.66 74 PRO A CA 1
ATOM 570 C C . PRO A 1 74 ? 17.644 -6.474 -9.897 1.00 57.66 74 PRO A C 1
ATOM 572 O O . PRO A 1 74 ? 17.363 -5.341 -10.273 1.00 57.66 74 PRO A O 1
ATOM 575 N N . GLN A 1 75 ? 18.303 -7.355 -10.662 1.00 63.50 75 GLN A N 1
ATOM 576 C CA . GLN A 1 75 ? 18.756 -7.138 -12.044 1.00 63.50 75 GLN A CA 1
ATOM 577 C C . GLN A 1 75 ? 17.642 -6.988 -13.105 1.00 63.50 75 GLN A C 1
ATOM 579 O O . GLN A 1 75 ? 17.902 -6.495 -14.196 1.00 63.50 75 GLN A O 1
ATOM 584 N N . ASP A 1 76 ? 16.407 -7.402 -12.812 1.00 64.81 76 ASP A N 1
ATOM 585 C CA . ASP A 1 76 ? 15.255 -7.291 -13.719 1.00 64.81 76 ASP A CA 1
ATOM 586 C C . ASP A 1 76 ? 14.545 -5.933 -13.577 1.00 64.81 76 ASP A C 1
ATOM 588 O O . ASP A 1 76 ? 13.590 -5.634 -14.301 1.00 64.81 76 ASP A O 1
ATOM 592 N N . ALA A 1 77 ? 14.982 -5.096 -12.629 1.00 67.75 77 ALA A N 1
ATOM 593 C CA . ALA A 1 77 ? 14.494 -3.734 -12.517 1.00 67.75 77 ALA A CA 1
ATOM 594 C C . ALA A 1 77 ? 14.984 -2.917 -13.728 1.00 67.75 77 ALA A C 1
ATOM 596 O O . ALA A 1 77 ? 16.176 -2.929 -14.032 1.00 67.75 77 ALA A O 1
ATOM 597 N N . PRO A 1 78 ? 14.101 -2.178 -14.423 1.00 73.69 78 PRO A N 1
ATOM 598 C CA . PRO A 1 78 ? 14.516 -1.364 -15.555 1.00 73.69 78 PRO A CA 1
ATOM 599 C C . PRO A 1 78 ? 15.477 -0.269 -15.080 1.00 73.69 78 PRO A C 1
ATOM 601 O O . PRO A 1 78 ? 15.074 0.657 -14.372 1.00 73.69 78 PRO A O 1
ATOM 604 N N . VAL A 1 79 ? 16.744 -0.373 -15.481 1.00 78.00 79 VAL A N 1
ATOM 605 C CA . VAL A 1 79 ? 17.753 0.665 -15.263 1.00 78.00 79 VAL A CA 1
ATOM 606 C C . VAL A 1 79 ? 17.848 1.579 -16.494 1.00 78.00 79 VAL A C 1
ATOM 608 O O . VAL A 1 79 ? 17.706 1.111 -17.627 1.00 78.00 79 VAL A O 1
ATOM 611 N N . PRO A 1 80 ? 18.043 2.898 -16.318 1.00 79.62 80 PRO A N 1
ATOM 612 C CA . PRO A 1 80 ? 18.287 3.814 -17.431 1.00 79.62 80 PRO A CA 1
ATOM 613 C C . PRO A 1 80 ? 19.534 3.417 -18.246 1.00 79.62 80 PRO A C 1
ATOM 615 O O . PRO A 1 80 ? 20.472 2.878 -17.668 1.00 79.62 80 PRO A O 1
ATOM 618 N N . PRO A 1 81 ? 19.625 3.758 -19.549 1.00 79.31 81 PRO A N 1
ATOM 619 C CA . PRO A 1 81 ? 20.751 3.365 -20.411 1.00 79.31 81 PRO A CA 1
ATOM 620 C C . PRO A 1 81 ? 22.112 3.933 -19.976 1.00 79.31 81 PRO A C 1
ATOM 622 O O . PRO A 1 81 ? 23.150 3.469 -20.449 1.00 79.31 81 PRO A O 1
ATOM 625 N N . CYS A 1 82 ? 22.114 4.937 -19.093 1.00 81.56 8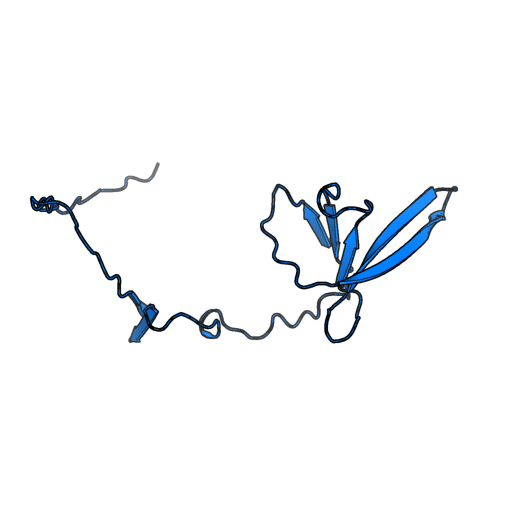2 CYS A N 1
ATOM 626 C CA . CYS A 1 82 ? 23.319 5.468 -18.467 1.00 81.56 82 CYS A CA 1
ATOM 627 C C . CYS A 1 82 ? 23.863 4.584 -17.333 1.00 81.56 82 CYS A C 1
ATOM 629 O O . CYS A 1 82 ? 24.942 4.884 -16.839 1.00 81.56 82 CYS A O 1
ATOM 631 N N . ILE A 1 83 ? 23.154 3.525 -16.929 1.00 83.38 83 ILE A N 1
ATOM 632 C CA . ILE A 1 83 ? 23.599 2.515 -15.964 1.00 83.38 83 ILE A CA 1
ATOM 633 C C . ILE A 1 83 ? 23.705 1.188 -16.717 1.00 83.38 83 ILE A C 1
ATOM 635 O O . ILE A 1 83 ? 22.704 0.666 -17.204 1.00 83.38 83 ILE A O 1
ATOM 639 N N . GLN A 1 84 ? 24.919 0.657 -16.842 1.00 81.25 84 GLN A N 1
ATOM 640 C CA . GLN A 1 84 ? 25.195 -0.573 -17.585 1.00 81.25 84 GLN A CA 1
ATOM 641 C C . GLN A 1 84 ? 25.947 -1.553 -16.690 1.00 81.25 84 GLN A C 1
ATOM 643 O O . GLN A 1 84 ? 26.969 -1.201 -16.104 1.00 81.25 84 GLN A O 1
ATOM 648 N N . GLU A 1 85 ? 25.451 -2.783 -16.577 1.00 81.56 85 GLU A N 1
ATOM 649 C CA . GLU A 1 85 ? 26.219 -3.870 -15.968 1.00 81.56 85 GLU A CA 1
ATOM 650 C C . GLU A 1 85 ? 27.300 -4.336 -16.951 1.00 81.56 85 GLU A C 1
ATOM 652 O O . GLU A 1 85 ? 27.040 -4.548 -18.136 1.00 81.56 85 GLU A O 1
ATOM 657 N N . LEU A 1 86 ? 28.523 -4.467 -16.451 1.00 80.06 86 LEU A N 1
ATOM 658 C CA . LEU A 1 86 ? 29.655 -5.069 -17.142 1.00 80.06 86 LEU A CA 1
ATOM 659 C C . LEU A 1 86 ? 29.843 -6.511 -16.644 1.00 80.06 86 LEU A C 1
ATOM 661 O O . LEU A 1 86 ? 29.166 -6.973 -15.721 1.00 80.06 86 LEU A O 1
ATOM 665 N N . ASP A 1 87 ? 30.801 -7.227 -17.231 1.00 84.38 87 ASP A N 1
ATOM 666 C CA . ASP A 1 87 ? 31.182 -8.552 -16.747 1.00 84.38 87 ASP A CA 1
ATOM 667 C C . ASP A 1 87 ? 31.622 -8.513 -15.269 1.00 84.38 87 ASP A C 1
ATOM 669 O O . ASP A 1 87 ? 32.025 -7.477 -14.737 1.00 84.38 87 ASP A O 1
ATOM 673 N N . SER A 1 88 ? 31.521 -9.669 -14.605 1.00 77.50 88 SER A N 1
ATOM 674 C CA . SER A 1 88 ? 31.977 -9.915 -13.225 1.00 77.50 88 SER A CA 1
ATOM 675 C C . SER A 1 88 ? 31.361 -9.046 -12.114 1.00 77.50 88 SER A C 1
ATOM 677 O O . SER A 1 88 ? 31.892 -9.014 -11.003 1.00 77.50 88 SER A O 1
ATOM 679 N N . GLY A 1 89 ? 30.205 -8.420 -12.359 1.00 76.75 89 GLY A N 1
ATOM 680 C CA . GLY A 1 89 ? 29.462 -7.664 -11.340 1.00 76.75 89 GLY A CA 1
ATOM 681 C C . GLY A 1 89 ? 29.920 -6.213 -11.183 1.00 76.75 89 GLY A C 1
ATOM 682 O O . GLY A 1 89 ? 29.591 -5.566 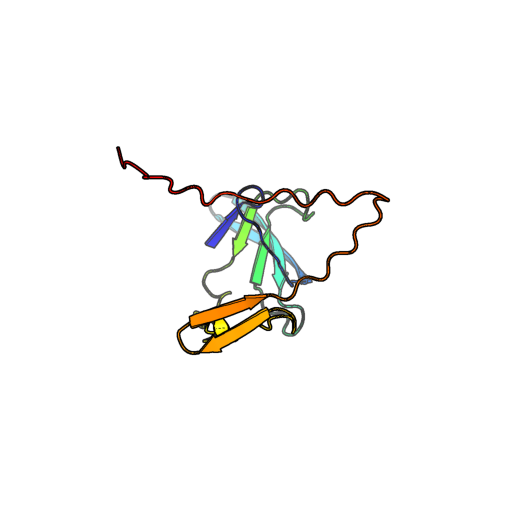-10.189 1.00 76.75 89 GLY A O 1
ATOM 683 N N . LEU A 1 90 ? 30.681 -5.699 -12.150 1.00 79.81 90 LEU A N 1
ATOM 684 C CA . LEU A 1 90 ? 31.014 -4.282 -12.238 1.00 79.81 90 LEU A CA 1
ATOM 685 C C . LEU A 1 90 ? 29.850 -3.505 -12.865 1.00 79.81 90 LEU A C 1
ATOM 687 O O . LEU A 1 90 ? 29.177 -3.994 -13.766 1.00 79.81 90 LEU A O 1
ATOM 691 N N . VAL A 1 91 ? 29.625 -2.272 -12.410 1.00 85.62 91 VAL A N 1
ATOM 692 C CA . VAL A 1 91 ? 28.580 -1.384 -12.944 1.00 85.62 91 VAL A CA 1
ATOM 693 C C . VAL A 1 91 ? 29.231 -0.115 -13.475 1.00 85.62 91 VAL A C 1
ATOM 695 O O . VAL A 1 91 ? 29.996 0.542 -12.769 1.00 85.62 91 VAL A O 1
ATOM 698 N N . GLN A 1 92 ? 28.916 0.240 -14.717 1.00 83.12 92 GLN A N 1
ATOM 699 C CA . GLN A 1 92 ? 29.309 1.495 -15.340 1.00 83.12 92 GLN A CA 1
ATOM 700 C C . GLN A 1 92 ? 28.167 2.507 -15.261 1.00 83.12 92 GLN A C 1
ATOM 702 O O . GLN A 1 92 ? 27.019 2.193 -15.576 1.00 83.12 92 GLN A O 1
ATOM 707 N N . VAL A 1 93 ? 28.501 3.745 -14.888 1.00 87.44 93 VAL A N 1
ATOM 708 C CA . VAL A 1 93 ? 27.563 4.872 -14.880 1.00 87.44 93 VAL A CA 1
ATOM 709 C C . VAL A 1 93 ? 28.111 5.999 -15.749 1.00 87.44 93 VAL A C 1
ATOM 711 O O . VAL A 1 93 ? 29.230 6.464 -15.536 1.00 87.44 93 VAL A O 1
ATOM 714 N N . ALA A 1 94 ? 27.324 6.443 -16.725 1.00 86.88 94 ALA A N 1
ATOM 715 C CA . ALA A 1 94 ? 27.632 7.602 -17.554 1.00 86.88 94 ALA A CA 1
ATOM 716 C C . ALA A 1 94 ? 27.009 8.869 -16.948 1.00 86.88 94 ALA A C 1
ATOM 718 O O . ALA A 1 94 ? 25.795 8.934 -16.744 1.00 86.88 94 ALA A O 1
ATOM 719 N N . ILE A 1 95 ? 27.841 9.878 -16.675 1.00 82.50 95 ILE A N 1
ATOM 720 C CA . ILE A 1 95 ? 27.427 11.179 -16.136 1.00 82.50 95 ILE A CA 1
ATOM 721 C C . ILE A 1 95 ? 27.949 12.266 -17.075 1.00 82.50 95 ILE A C 1
ATOM 723 O O . ILE A 1 95 ? 29.158 12.415 -17.245 1.00 82.50 95 ILE A O 1
ATOM 727 N N . GLU A 1 96 ? 27.043 13.033 -17.674 1.00 82.81 96 GLU A N 1
ATOM 728 C CA . GLU A 1 96 ? 27.403 14.255 -18.393 1.00 82.81 96 GLU A CA 1
ATOM 729 C C . GLU A 1 96 ? 27.513 15.412 -17.396 1.00 82.81 96 GLU A C 1
ATOM 731 O O . GLU A 1 96 ? 26.594 15.667 -16.616 1.00 82.81 96 GLU A O 1
ATOM 736 N N . VAL A 1 97 ? 28.649 16.110 -17.412 1.00 82.75 97 VAL A N 1
ATOM 737 C CA . VAL A 1 97 ? 28.912 17.265 -16.547 1.00 82.75 97 VAL A CA 1
ATOM 738 C C . VAL A 1 97 ? 29.146 18.484 -17.428 1.00 82.75 97 VAL A C 1
ATOM 740 O O . VAL A 1 97 ? 30.089 18.513 -18.216 1.00 82.75 97 VAL A O 1
ATOM 743 N N . GLU A 1 98 ? 28.299 19.500 -17.283 1.00 80.56 98 GLU A N 1
ATOM 744 C CA . GLU A 1 98 ? 28.493 20.809 -17.906 1.00 80.56 98 GLU A CA 1
ATOM 745 C C . GLU A 1 98 ? 29.023 21.788 -16.846 1.00 80.56 98 GLU A C 1
ATOM 747 O O . GLU A 1 98 ? 28.299 22.162 -15.921 1.00 80.56 98 GLU A O 1
ATOM 752 N N . ASP A 1 99 ? 30.283 22.211 -16.974 1.00 77.56 99 ASP A N 1
ATOM 753 C CA . ASP A 1 99 ? 30.847 23.286 -16.154 1.00 77.56 99 ASP A CA 1
ATOM 754 C C . ASP A 1 99 ? 30.688 24.629 -16.879 1.00 77.56 99 ASP A C 1
ATOM 756 O O . ASP A 1 99 ? 31.298 24.878 -17.920 1.00 77.56 99 ASP A O 1
ATOM 760 N N . ARG A 1 100 ? 29.842 25.506 -16.329 1.00 76.56 100 ARG A N 1
ATOM 761 C CA . ARG A 1 100 ? 29.610 26.862 -16.855 1.00 76.56 100 ARG A CA 1
ATOM 762 C C . ARG A 1 100 ? 30.562 27.903 -16.259 1.00 76.56 100 ARG A C 1
ATOM 764 O O . ARG A 1 100 ? 30.425 29.093 -16.555 1.00 76.56 100 ARG A O 1
ATOM 771 N N . ALA A 1 101 ? 31.504 27.500 -15.406 1.00 72.31 101 ALA A N 1
ATOM 772 C CA . ALA A 1 101 ? 32.511 28.397 -14.867 1.00 72.31 101 ALA A CA 1
ATOM 773 C C . ALA A 1 101 ? 33.594 28.713 -15.915 1.00 72.31 101 ALA A C 1
ATOM 775 O O . ALA A 1 101 ? 34.108 27.849 -16.613 1.00 72.31 101 ALA A O 1
ATOM 776 N N . GLN A 1 102 ? 34.009 29.981 -15.990 1.00 62.34 102 GLN A N 1
ATOM 777 C CA . GLN A 1 102 ? 35.099 30.449 -16.867 1.00 62.34 102 GLN A CA 1
ATOM 778 C C . GLN A 1 102 ? 36.505 29.993 -16.415 1.00 62.34 102 GLN A C 1
ATOM 780 O O . GLN A 1 102 ? 37.500 30.364 -17.033 1.00 62.34 102 GLN A O 1
ATOM 785 N N . ARG A 1 103 ? 36.615 29.229 -15.320 1.00 66.69 103 ARG A N 1
ATOM 786 C CA . ARG A 1 103 ? 37.884 28.724 -14.781 1.00 66.69 103 ARG A CA 1
ATOM 787 C C . ARG A 1 103 ? 37.711 27.278 -14.331 1.00 66.69 103 ARG A C 1
ATOM 789 O O . ARG A 1 103 ? 36.774 26.986 -13.597 1.00 66.69 103 ARG A O 1
ATOM 796 N N . SER A 1 104 ? 38.637 26.413 -14.738 1.00 63.38 104 SER A N 1
ATOM 797 C CA . SER A 1 104 ? 38.655 25.011 -14.318 1.00 63.38 104 SER A CA 1
ATOM 798 C C . SER A 1 104 ? 38.856 24.911 -12.803 1.00 63.38 104 SER A C 1
ATOM 800 O O . SER A 1 104 ? 39.789 25.508 -12.263 1.00 63.38 104 SER A O 1
ATOM 802 N N . ALA A 1 105 ? 37.976 24.171 -12.127 1.00 63.78 105 ALA A N 1
ATOM 803 C CA . ALA A 1 105 ? 38.064 23.860 -10.697 1.00 63.78 105 ALA A CA 1
ATOM 804 C C . ALA A 1 105 ? 38.504 22.406 -10.436 1.00 63.78 105 ALA A C 1
ATOM 806 O O . ALA A 1 105 ? 38.322 21.894 -9.332 1.00 63.78 105 ALA A O 1
ATOM 807 N N . VAL A 1 106 ? 39.070 21.727 -11.442 1.00 63.59 106 VAL A N 1
ATOM 808 C CA . VAL A 1 106 ? 39.594 20.367 -11.277 1.00 63.59 106 VAL A CA 1
ATOM 809 C C . VAL A 1 106 ? 40.912 20.443 -10.509 1.00 63.59 106 VAL A C 1
ATOM 811 O O . VAL A 1 106 ? 41.950 20.801 -11.063 1.00 63.59 106 VAL A O 1
ATOM 814 N N . LEU A 1 107 ? 40.859 20.131 -9.216 1.00 67.81 107 LEU A N 1
ATOM 815 C CA . LEU A 1 107 ? 42.046 19.898 -8.400 1.00 67.81 107 LEU A CA 1
ATOM 816 C C . LEU A 1 107 ? 42.453 18.422 -8.532 1.00 67.81 107 LEU A C 1
ATOM 818 O O . LEU A 1 107 ? 41.570 17.561 -8.539 1.00 67.81 107 LEU A O 1
ATOM 822 N N . PRO A 1 108 ? 43.755 18.105 -8.639 1.00 56.97 108 PRO A N 1
ATOM 823 C CA . PRO A 1 108 ? 44.210 16.726 -8.543 1.00 56.97 108 PRO A CA 1
ATOM 824 C C . PRO A 1 108 ? 43.802 16.164 -7.176 1.00 56.97 108 PRO A C 1
ATOM 826 O O . PRO A 1 108 ? 44.096 16.762 -6.142 1.00 56.97 108 PRO A O 1
ATOM 829 N N . MET A 1 109 ? 43.086 15.041 -7.183 1.00 58.56 109 MET A N 1
ATOM 830 C CA . MET A 1 109 ? 42.824 14.261 -5.977 1.00 58.56 109 MET A CA 1
ATOM 831 C C . MET A 1 109 ? 44.042 13.379 -5.706 1.00 58.56 109 MET A C 1
ATOM 833 O O . MET A 1 109 ? 44.466 12.631 -6.586 1.00 58.56 109 MET A O 1
ATOM 837 N N . GLU A 1 110 ? 44.604 13.477 -4.506 1.00 64.38 110 GLU A N 1
ATOM 838 C CA . GLU A 1 110 ? 45.528 12.468 -3.989 1.00 64.38 110 GLU A CA 1
ATOM 839 C C . GLU A 1 110 ? 44.701 11.273 -3.484 1.00 64.38 110 GLU A C 1
ATOM 841 O O . GLU A 1 110 ? 43.621 11.468 -2.920 1.00 64.38 110 GLU A O 1
ATOM 846 N N . GLU A 1 111 ? 45.160 10.041 -3.730 1.00 61.56 111 GLU A N 1
ATOM 847 C CA . GLU A 1 111 ? 44.540 8.842 -3.153 1.00 61.56 111 GLU A CA 1
ATOM 848 C C . GLU A 1 111 ? 44.581 8.941 -1.624 1.00 61.56 111 GLU A C 1
ATOM 850 O O . GLU A 1 111 ? 45.652 8.903 -1.018 1.00 61.56 111 GLU A O 1
ATOM 855 N N . ASP A 1 112 ? 43.412 9.050 -0.995 1.00 56.72 112 ASP A N 1
ATOM 856 C CA . ASP A 1 112 ? 43.287 8.933 0.453 1.00 56.72 112 ASP A CA 1
ATOM 857 C C . ASP A 1 112 ? 43.317 7.444 0.823 1.00 56.72 112 ASP A C 1
ATOM 859 O O . ASP A 1 112 ? 42.302 6.743 0.776 1.00 56.72 112 ASP A O 1
ATOM 863 N N . SER A 1 113 ? 44.507 6.930 1.144 1.00 57.16 113 SER A N 1
ATOM 864 C CA . SER A 1 113 ? 44.679 5.597 1.725 1.00 57.16 113 SER A CA 1
ATOM 865 C C . SER A 1 113 ? 44.238 5.623 3.193 1.00 57.16 113 SER A C 1
ATOM 867 O O . SER A 1 113 ? 45.057 5.590 4.113 1.00 57.16 113 SER A O 1
ATOM 869 N N . GLY A 1 114 ? 42.930 5.740 3.415 1.00 47.78 114 GLY A N 1
ATOM 870 C CA . GLY A 1 114 ? 42.329 5.681 4.739 1.00 47.78 114 GLY A CA 1
ATOM 871 C C . GLY A 1 114 ? 42.420 4.268 5.315 1.00 47.78 114 GLY A C 1
ATOM 872 O O . GLY A 1 114 ? 41.598 3.410 4.997 1.00 47.78 114 GLY A O 1
ATOM 873 N N . ASP A 1 115 ? 43.396 4.027 6.192 1.00 48.91 115 ASP A N 1
ATOM 874 C CA . ASP A 1 115 ? 43.390 2.882 7.106 1.00 48.91 115 ASP A CA 1
ATOM 875 C C . ASP A 1 115 ? 42.214 3.035 8.088 1.00 48.91 115 ASP A C 1
ATOM 877 O O . ASP A 1 115 ? 42.313 3.694 9.127 1.00 48.91 115 ASP A O 1
ATOM 881 N N . TYR A 1 116 ? 41.073 2.422 7.766 1.00 49.31 116 TYR A N 1
ATOM 882 C CA . TYR A 1 116 ? 39.959 2.282 8.702 1.00 49.31 116 TYR A CA 1
ATOM 883 C C . TYR A 1 116 ? 40.354 1.299 9.812 1.00 49.31 116 TYR A C 1
ATOM 885 O O . TYR A 1 116 ? 40.304 0.081 9.637 1.00 49.31 116 TYR A O 1
ATOM 893 N N . LYS A 1 117 ? 40.729 1.822 10.983 1.00 43.62 117 LYS A N 1
ATOM 894 C CA . LYS A 1 117 ? 40.760 1.028 12.216 1.00 43.62 117 LYS A CA 1
ATOM 895 C C . LYS A 1 117 ? 39.334 0.841 12.726 1.00 43.62 117 LYS A C 1
ATOM 897 O O . LYS A 1 117 ? 38.643 1.816 13.004 1.00 43.62 117 LYS A O 1
ATOM 902 N N . ALA A 1 118 ? 38.916 -0.416 12.820 1.00 43.53 118 ALA A N 1
ATOM 903 C CA . ALA A 1 118 ? 37.703 -0.812 13.518 1.00 43.53 118 ALA A CA 1
ATOM 904 C C . ALA A 1 118 ? 37.968 -0.803 15.033 1.00 43.53 118 ALA A C 1
ATOM 906 O O . ALA A 1 118 ? 38.879 -1.500 15.486 1.00 43.53 118 ALA A O 1
ATOM 907 N N . ASP A 1 119 ? 37.185 -0.016 15.772 1.00 48.88 119 ASP A N 1
ATOM 908 C CA . ASP A 1 119 ? 36.967 -0.167 17.218 1.00 48.88 119 ASP A CA 1
ATOM 909 C C . ASP A 1 119 ? 35.687 -0.981 17.465 1.00 48.88 119 ASP A C 1
ATOM 911 O O . ASP A 1 119 ? 34.684 -0.741 16.746 1.00 48.88 119 ASP A O 1
#

Radius of gyration: 24.3 Å; chains: 1; bounding box: 65×45×43 Å

Sequence (119 aa):
MVMEREKHLMRLNVMETGKQLLKRGEGKVERQYRMGCGECGVMVAYRSEESMEGAKFVYIPSDALTAAAADTKPQDAPVPPCIQELDSGLVQVAIEVEDRAQRSAVLPMEEDSGDYKAD

pLDDT: mean 79.09, std 14.55, range [43.53, 96.31]

Foldseek 3Di:
DKDFPVVDDDDDQWDFLAWDWDDPPPRDIAIWGFTAHPPPRHTAWTFRDDDPVPGRMIGGDPVSDDPPPPPPDVVVPDDDPQWDADPPRDIHGDDDDDDPDPDDPDDDDDDPPDPDDDD